Protein AF-A0A954WY97-F1 (afdb_monomer)

Radius of gyration: 17.27 Å; Cα contacts (8 Å, |Δi|>4): 81; chains: 1; bounding box: 42×34×56 Å

pLDDT: mean 83.97, std 14.91, range [40.22, 96.56]

Nearest PDB structures (foldseek):
  6z1p-assembly1_BX  TM=4.583E-01  e=7.770E+00  Tetrahymena thermophila SB210
  5w5x-assembly1_A  TM=3.687E-01  e=7.770E+00  Homo sapiens

Sequence (109 aa):
MKSTQKRDNISAIIAVTIAALNKSMFPEDKQSAIEKDLIGCFVPKDSSAVAVAVVAEIMDLVVERRKKLFPDLRKVIVDFETTVVSDGIKLNVTSAPIADHCDGGTARH

Mean predicted aligned error: 7.95 Å

Structure (mmCIF, N/CA/C/O backbone):
data_AF-A0A954WY97-F1
#
_entry.id   AF-A0A954WY97-F1
#
loop_
_atom_site.group_PDB
_atom_site.id
_atom_site.type_symbol
_atom_site.label_atom_id
_atom_site.label_alt_id
_atom_site.label_comp_id
_atom_site.label_asym_id
_atom_site.label_entity_id
_atom_site.label_seq_i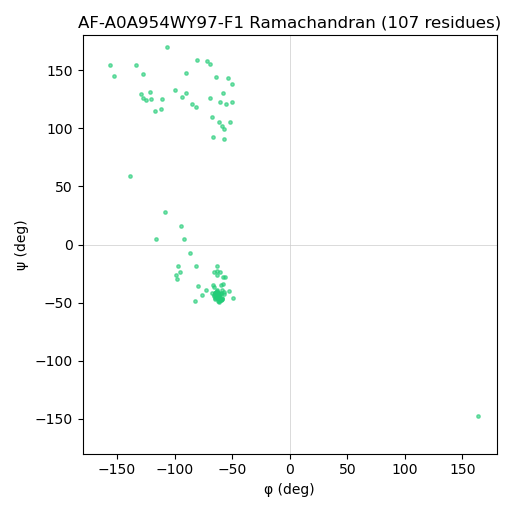d
_atom_site.pdbx_PDB_ins_code
_atom_site.Cartn_x
_atom_site.Cartn_y
_atom_site.Cartn_z
_atom_site.occupancy
_at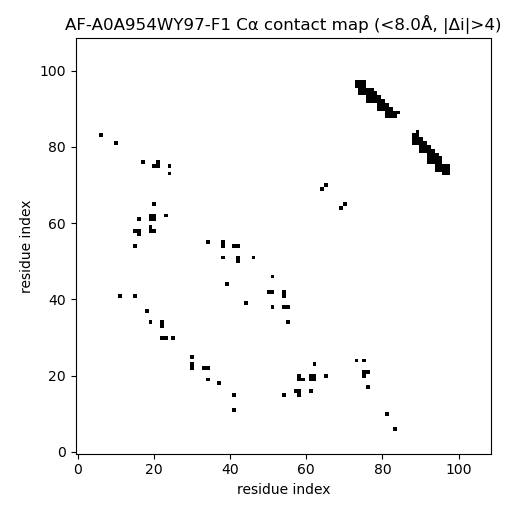om_site.B_iso_or_equiv
_atom_site.auth_seq_id
_atom_site.auth_comp_id
_atom_site.auth_asym_id
_atom_site.auth_atom_id
_atom_site.pdbx_PDB_model_num
ATOM 1 N N . MET A 1 1 ? -24.180 4.436 16.791 1.00 48.22 1 MET A N 1
ATOM 2 C CA . MET A 1 1 ? -23.181 5.221 16.022 1.00 48.22 1 MET A CA 1
ATOM 3 C C . MET A 1 1 ? -21.731 4.733 16.162 1.00 48.22 1 MET A C 1
ATOM 5 O O . MET A 1 1 ? -21.000 4.851 15.194 1.00 48.22 1 MET A O 1
ATOM 9 N N . LYS A 1 2 ? -21.290 4.126 17.281 1.00 55.00 2 LYS A N 1
ATOM 10 C CA . LYS A 1 2 ? -19.883 3.682 17.463 1.00 55.00 2 LYS A CA 1
ATOM 11 C C . LYS A 1 2 ? -19.403 2.546 16.528 1.00 55.00 2 LYS A C 1
ATOM 13 O O . LYS A 1 2 ? -18.206 2.415 16.302 1.00 55.00 2 LYS A O 1
ATOM 18 N N . SER A 1 3 ? -20.306 1.722 15.986 1.00 58.56 3 SER A N 1
ATOM 19 C CA . SER A 1 3 ? -19.961 0.550 15.157 1.00 58.56 3 SER A CA 1
ATOM 20 C C . SER A 1 3 ? -19.641 0.867 13.690 1.00 58.56 3 SER A C 1
ATOM 22 O O . SER A 1 3 ? -19.026 0.042 13.018 1.00 58.56 3 SER A O 1
ATOM 24 N N . THR A 1 4 ? -20.050 2.031 13.180 1.00 60.09 4 THR A N 1
ATOM 25 C CA . THR A 1 4 ? -19.740 2.470 11.806 1.00 60.09 4 THR A CA 1
ATOM 26 C C . THR A 1 4 ? -18.340 3.082 11.756 1.00 60.09 4 THR A C 1
ATOM 28 O O . THR A 1 4 ? -17.493 2.560 11.047 1.00 60.09 4 THR A O 1
ATOM 31 N N . GLN A 1 5 ? -18.020 4.001 12.679 1.00 60.97 5 GLN A N 1
ATOM 32 C CA . GLN A 1 5 ? -16.684 4.608 12.806 1.00 60.97 5 GLN A CA 1
ATOM 33 C C . GLN A 1 5 ? -15.544 3.579 12.910 1.00 60.97 5 GLN A C 1
ATOM 35 O O . GLN A 1 5 ? -14.478 3.753 12.329 1.00 60.97 5 GLN A O 1
ATOM 40 N N . LYS A 1 6 ? -15.751 2.479 13.650 1.00 62.38 6 LYS A N 1
ATOM 41 C CA . LYS A 1 6 ? -14.737 1.422 13.789 1.00 62.38 6 LYS A CA 1
ATOM 42 C C . LYS A 1 6 ? -14.483 0.681 12.466 1.00 62.38 6 LYS A C 1
ATOM 44 O O . LYS A 1 6 ? -13.348 0.294 12.211 1.00 62.38 6 LYS A O 1
ATOM 49 N N . ARG A 1 7 ? -15.515 0.492 11.635 1.00 64.31 7 ARG A N 1
ATOM 50 C CA . ARG A 1 7 ? -15.394 -0.127 10.302 1.00 64.31 7 ARG A CA 1
ATOM 51 C C . ARG A 1 7 ? -14.712 0.811 9.310 1.00 64.31 7 ARG A C 1
ATOM 53 O O . ARG A 1 7 ? -13.851 0.364 8.554 1.00 64.31 7 ARG A O 1
ATOM 60 N N . ASP A 1 8 ? -15.033 2.097 9.389 1.00 73.50 8 ASP A N 1
ATOM 61 C CA . ASP A 1 8 ? -14.435 3.130 8.541 1.00 73.50 8 ASP A CA 1
ATOM 62 C C . ASP A 1 8 ? -12.932 3.265 8.836 1.00 73.50 8 ASP A C 1
ATOM 64 O O . ASP A 1 8 ? -12.113 3.270 7.919 1.00 73.50 8 ASP A O 1
ATOM 68 N N . ASN A 1 9 ? -12.545 3.224 10.117 1.00 80.00 9 ASN A N 1
ATOM 69 C CA . ASN A 1 9 ? -11.138 3.253 10.528 1.00 80.00 9 ASN A CA 1
ATOM 70 C C . ASN A 1 9 ? -10.349 2.022 10.042 1.00 80.00 9 ASN A C 1
ATOM 72 O O . ASN A 1 9 ? -9.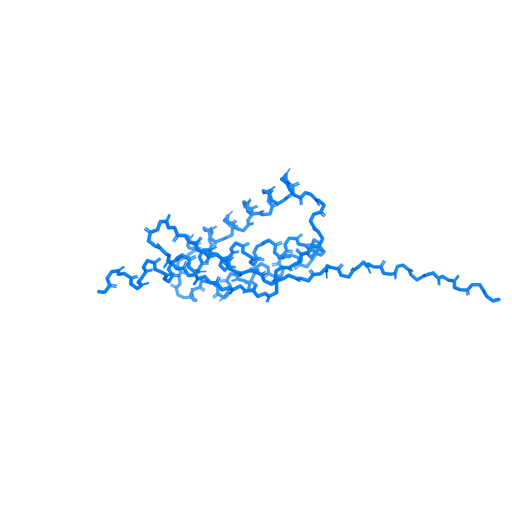215 2.160 9.592 1.00 80.00 9 ASN A O 1
ATOM 76 N N . ILE A 1 10 ? -10.932 0.817 10.119 1.00 82.94 10 ILE A N 1
ATOM 77 C CA . ILE A 1 10 ? -10.286 -0.414 9.625 1.00 82.94 10 ILE A CA 1
ATOM 78 C C . ILE A 1 10 ? -10.051 -0.322 8.115 1.00 82.94 10 ILE A C 1
ATOM 80 O O . ILE A 1 10 ? -8.955 -0.620 7.642 1.00 82.94 10 ILE A O 1
ATOM 84 N N . SER A 1 11 ? -11.063 0.124 7.372 1.00 84.31 11 SER A N 1
ATOM 85 C CA . SER A 1 11 ? -10.981 0.252 5.915 1.00 84.31 11 SER A CA 1
ATOM 86 C C . SER A 1 11 ? -9.919 1.276 5.509 1.00 84.31 11 SER A C 1
ATOM 88 O O . SER A 1 11 ? -9.133 1.010 4.603 1.00 84.31 11 SER A O 1
ATOM 90 N N . ALA A 1 12 ? -9.820 2.398 6.231 1.00 85.44 12 ALA A N 1
ATOM 91 C CA . ALA A 1 12 ? -8.782 3.404 6.011 1.00 85.44 12 ALA A CA 1
ATOM 92 C C . ALA A 1 12 ? -7.364 2.864 6.278 1.00 85.44 12 ALA A C 1
ATOM 94 O O . ALA A 1 12 ? -6.457 3.107 5.483 1.00 85.44 12 ALA A O 1
ATOM 95 N N . ILE A 1 13 ? -7.170 2.086 7.352 1.00 88.25 13 ILE A N 1
ATOM 96 C CA . ILE A 1 13 ? -5.870 1.466 7.668 1.00 88.25 13 ILE A CA 1
ATOM 97 C C . ILE A 1 13 ? -5.456 0.465 6.580 1.00 88.25 13 ILE A C 1
ATOM 99 O O . ILE A 1 13 ? -4.292 0.422 6.173 1.00 88.25 13 ILE A O 1
ATOM 103 N N . ILE A 1 14 ? -6.400 -0.337 6.088 1.00 90.88 14 ILE A N 1
ATOM 104 C CA . ILE A 1 14 ? -6.140 -1.283 4.998 1.00 90.88 14 ILE A CA 1
ATOM 105 C C . ILE A 1 14 ? -5.790 -0.518 3.719 1.00 90.88 14 ILE A C 1
ATOM 107 O O . ILE A 1 14 ? -4.783 -0.832 3.085 1.00 90.88 14 ILE A O 1
ATOM 111 N N . ALA A 1 15 ? -6.551 0.527 3.387 1.00 91.38 15 ALA A N 1
ATOM 112 C CA . ALA A 1 15 ? -6.315 1.347 2.205 1.00 91.38 15 ALA A CA 1
ATOM 113 C C . ALA A 1 15 ? -4.924 2.003 2.214 1.00 91.38 15 ALA A C 1
ATOM 115 O O . ALA A 1 15 ? -4.194 1.886 1.229 1.00 91.38 15 ALA A O 1
ATOM 116 N N . VAL A 1 16 ? -4.515 2.631 3.326 1.00 92.56 16 VAL A N 1
ATOM 117 C CA . VAL A 1 16 ? -3.185 3.262 3.424 1.00 92.56 16 VAL A CA 1
ATOM 118 C C . VAL A 1 16 ? -2.064 2.223 3.362 1.00 92.56 16 VAL A C 1
ATOM 120 O O . VAL A 1 16 ? -1.044 2.452 2.714 1.00 92.56 16 VAL A O 1
ATOM 123 N N . THR A 1 17 ? -2.273 1.045 3.958 1.00 93.06 17 THR A N 1
ATOM 124 C CA . THR A 1 17 ? -1.301 -0.056 3.920 1.00 93.06 17 THR A CA 1
ATOM 125 C C . THR A 1 17 ? -1.113 -0.575 2.497 1.00 93.06 17 THR A C 1
ATOM 127 O O . THR A 1 17 ? 0.018 -0.737 2.041 1.00 93.06 17 THR A O 1
ATOM 130 N N . ILE A 1 18 ? -2.209 -0.805 1.770 1.00 93.75 18 ILE A N 1
ATOM 131 C CA . ILE A 1 18 ? -2.172 -1.248 0.371 1.00 93.75 18 ILE A CA 1
ATOM 132 C C . ILE A 1 18 ? -1.505 -0.188 -0.509 1.00 93.75 18 ILE A C 1
ATOM 134 O O . ILE A 1 18 ? -0.646 -0.520 -1.326 1.00 93.75 18 ILE A O 1
ATOM 138 N N . ALA A 1 19 ? -1.847 1.086 -0.314 1.00 93.44 19 ALA A N 1
ATOM 139 C CA . ALA A 1 19 ? -1.256 2.185 -1.065 1.00 93.44 19 ALA A CA 1
ATOM 140 C C . ALA A 1 19 ? 0.261 2.288 -0.838 1.00 93.44 19 ALA A C 1
ATOM 142 O O . ALA A 1 19 ? 1.019 2.395 -1.802 1.00 93.44 19 ALA A O 1
ATOM 143 N N . ALA A 1 20 ? 0.717 2.174 0.412 1.00 94.00 20 ALA A N 1
ATOM 144 C CA . ALA A 1 20 ? 2.138 2.154 0.751 1.00 94.00 20 ALA A CA 1
ATOM 145 C C . ALA A 1 20 ? 2.869 0.952 0.135 1.00 94.00 20 ALA A C 1
ATOM 147 O O . ALA A 1 20 ? 3.962 1.095 -0.422 1.00 94.00 20 ALA A O 1
ATOM 148 N N . LEU A 1 21 ? 2.249 -0.231 0.191 1.00 94.31 21 LEU A N 1
ATOM 149 C CA . LEU A 1 21 ? 2.798 -1.452 -0.391 1.00 94.31 21 LEU A CA 1
ATOM 150 C C . LEU A 1 21 ? 2.959 -1.313 -1.910 1.00 94.31 21 LEU A C 1
ATOM 152 O O . LEU A 1 21 ? 4.055 -1.553 -2.422 1.00 94.31 21 LEU A O 1
ATOM 156 N N . ASN A 1 22 ? 1.919 -0.845 -2.605 1.00 93.19 22 ASN A N 1
ATOM 157 C CA . ASN A 1 22 ? 1.950 -0.599 -4.045 1.00 93.19 22 ASN A CA 1
ATOM 158 C C . ASN A 1 22 ? 2.965 0.490 -4.419 1.00 93.19 22 ASN A C 1
ATOM 160 O O . ASN A 1 22 ? 3.769 0.263 -5.319 1.00 93.19 22 ASN A O 1
ATOM 164 N N . LYS A 1 23 ? 2.994 1.632 -3.707 1.00 92.75 23 LYS A N 1
ATOM 165 C CA . LYS A 1 23 ? 3.990 2.710 -3.896 1.00 92.75 23 LYS A CA 1
ATOM 166 C C . LYS A 1 23 ? 5.403 2.143 -3.920 1.00 92.75 23 LYS A C 1
ATOM 168 O O . LYS A 1 23 ? 6.197 2.471 -4.793 1.00 92.75 23 LYS A O 1
ATOM 173 N N . SER A 1 24 ? 5.701 1.259 -2.974 1.00 91.31 24 SER A N 1
ATOM 174 C CA . SER A 1 24 ? 7.040 0.706 -2.808 1.00 91.31 24 SER A CA 1
ATOM 175 C C . SER A 1 24 ? 7.521 -0.121 -4.017 1.00 91.31 24 SER A C 1
ATOM 177 O O . SER A 1 24 ? 8.720 -0.353 -4.167 1.00 91.31 24 SER A O 1
ATOM 179 N N . MET A 1 25 ? 6.607 -0.568 -4.880 1.00 89.19 25 MET A N 1
ATOM 180 C CA . MET A 1 25 ? 6.911 -1.333 -6.093 1.00 89.19 25 MET A CA 1
ATOM 181 C C . MET A 1 25 ? 7.220 -0.450 -7.312 1.00 89.19 25 MET A C 1
ATOM 183 O O . MET A 1 25 ? 7.629 -0.972 -8.347 1.00 89.19 25 MET A O 1
ATOM 187 N N . PHE A 1 26 ? 7.046 0.871 -7.209 1.00 87.81 26 PHE A N 1
ATOM 188 C CA . PHE A 1 26 ? 7.452 1.817 -8.248 1.00 87.81 26 PHE A CA 1
ATOM 189 C C . PHE A 1 26 ? 8.959 2.122 -8.177 1.00 87.81 26 PHE A C 1
ATOM 191 O O . PHE A 1 26 ? 9.564 1.972 -7.111 1.00 87.81 26 PHE A O 1
ATOM 198 N N . PRO A 1 27 ? 9.569 2.601 -9.278 1.00 88.38 27 PRO A N 1
ATOM 199 C CA . PRO A 1 27 ? 10.928 3.146 -9.270 1.00 88.38 27 PRO A CA 1
ATOM 200 C C . PRO A 1 27 ? 11.132 4.191 -8.161 1.00 88.38 27 PRO A C 1
ATOM 202 O O . PRO A 1 27 ? 10.241 5.010 -7.924 1.00 88.38 27 PRO A O 1
ATOM 205 N N . GLU A 1 28 ? 12.276 4.153 -7.467 1.00 88.00 28 GLU A N 1
ATOM 206 C CA . GLU A 1 28 ? 12.537 4.983 -6.274 1.00 88.00 28 GLU A CA 1
ATOM 207 C C . GLU A 1 28 ? 12.409 6.491 -6.552 1.00 88.00 28 GLU A C 1
ATOM 209 O O . GLU A 1 28 ? 11.879 7.225 -5.718 1.00 88.00 28 GLU A O 1
ATOM 214 N N . ASP A 1 29 ? 12.774 6.939 -7.756 1.00 89.44 29 ASP A N 1
ATOM 215 C CA . ASP A 1 29 ? 12.633 8.324 -8.227 1.00 89.44 29 ASP A CA 1
ATOM 216 C C . ASP A 1 29 ? 11.171 8.797 -8.309 1.00 89.44 29 ASP A C 1
ATOM 218 O O . ASP A 1 29 ? 10.897 9.995 -8.232 1.00 89.44 29 ASP A O 1
ATOM 222 N N . LYS A 1 30 ? 10.213 7.866 -8.411 1.00 89.69 30 LYS A N 1
ATOM 223 C CA . LYS A 1 30 ? 8.772 8.160 -8.470 1.00 89.69 30 LYS A CA 1
ATOM 224 C C . LYS A 1 30 ? 8.076 8.037 -7.120 1.00 89.69 30 LYS A C 1
ATOM 226 O O . LYS A 1 30 ? 6.984 8.582 -6.952 1.00 89.69 30 LYS A O 1
ATOM 231 N N . GLN A 1 31 ? 8.677 7.345 -6.152 1.00 90.44 31 GLN A N 1
ATOM 232 C CA . GLN A 1 31 ? 8.009 7.034 -4.885 1.00 90.44 31 GLN A CA 1
ATOM 233 C C . GLN A 1 31 ? 7.667 8.291 -4.079 1.00 90.44 31 GLN A C 1
ATOM 235 O O . GLN A 1 31 ? 6.573 8.360 -3.529 1.00 90.44 31 GLN A O 1
ATOM 240 N N . SER A 1 32 ? 8.540 9.304 -4.060 1.00 90.38 32 SER A N 1
ATOM 241 C CA . SER A 1 32 ? 8.292 10.541 -3.301 1.00 90.38 32 SER A CA 1
ATOM 242 C C . SER A 1 32 ? 7.089 11.333 -3.831 1.00 90.38 32 SER A C 1
ATOM 244 O O . SER A 1 32 ? 6.266 11.813 -3.052 1.00 90.38 32 SER A O 1
ATOM 246 N N . ALA A 1 33 ? 6.942 11.428 -5.157 1.00 91.38 33 ALA A N 1
ATOM 247 C CA . ALA A 1 33 ? 5.789 12.087 -5.768 1.00 91.38 33 ALA A CA 1
ATOM 248 C C . ALA A 1 33 ? 4.487 11.335 -5.449 1.00 91.38 33 ALA A C 1
ATOM 250 O O . ALA A 1 33 ? 3.515 11.947 -5.011 1.00 91.38 33 ALA A O 1
ATOM 251 N N . ILE A 1 34 ? 4.505 10.003 -5.575 1.00 91.38 34 ILE A N 1
ATOM 252 C CA . ILE A 1 34 ? 3.353 9.150 -5.253 1.00 91.38 34 ILE A CA 1
ATOM 253 C C . ILE A 1 34 ? 2.981 9.273 -3.771 1.00 91.38 34 ILE A C 1
ATOM 255 O O . ILE A 1 34 ? 1.806 9.361 -3.438 1.00 91.38 34 ILE A O 1
ATOM 259 N N . GLU A 1 35 ? 3.959 9.305 -2.867 1.00 92.44 35 GLU A N 1
ATOM 260 C CA . GLU A 1 35 ? 3.705 9.468 -1.434 1.00 92.44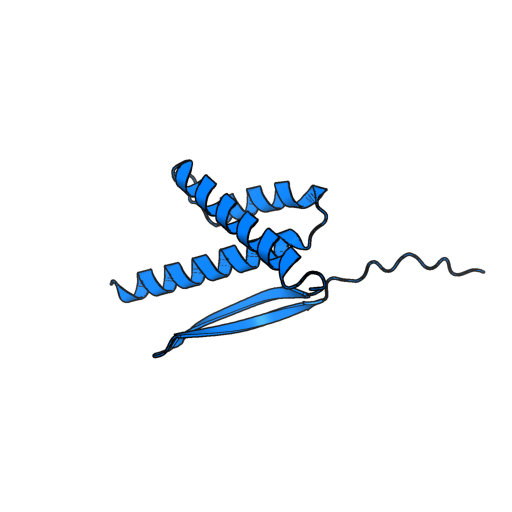 35 GLU A CA 1
ATOM 261 C C . GLU A 1 35 ? 2.964 10.761 -1.118 1.00 92.44 35 GLU A C 1
ATOM 263 O O . GLU A 1 35 ? 1.979 10.746 -0.380 1.00 92.44 35 GLU A O 1
ATOM 268 N N . LYS A 1 36 ? 3.405 11.871 -1.712 1.00 90.81 36 LYS A N 1
ATOM 269 C CA . LYS A 1 36 ? 2.763 13.170 -1.528 1.00 90.81 36 LYS A CA 1
ATOM 270 C C . LYS A 1 36 ? 1.303 13.145 -1.986 1.00 90.81 36 LYS A C 1
ATOM 272 O O . LYS A 1 36 ? 0.439 13.672 -1.281 1.00 90.81 36 LYS A O 1
ATOM 277 N N . ASP A 1 37 ? 1.030 12.510 -3.123 1.00 90.81 37 ASP A N 1
ATOM 278 C CA . ASP A 1 37 ? -0.329 12.360 -3.645 1.00 90.81 37 ASP A CA 1
ATOM 279 C C . ASP A 1 37 ? -1.187 11.483 -2.722 1.00 90.81 37 ASP A C 1
ATOM 281 O O . ASP A 1 37 ? -2.308 11.857 -2.375 1.00 90.81 37 ASP A O 1
ATOM 285 N N . LEU A 1 38 ? -0.640 10.362 -2.239 1.00 90.94 38 LEU A N 1
ATOM 286 C CA . LEU A 1 38 ? -1.330 9.465 -1.311 1.00 90.94 38 LEU A CA 1
ATOM 287 C C . LEU A 1 38 ? -1.648 10.144 0.026 1.00 90.94 38 LEU A C 1
ATOM 289 O O . LEU A 1 38 ? -2.765 10.008 0.525 1.00 90.94 38 LEU A O 1
ATOM 293 N N . ILE A 1 39 ? -0.713 10.907 0.597 1.00 90.56 39 ILE A N 1
ATOM 294 C CA . ILE A 1 39 ? -0.966 11.700 1.808 1.00 90.56 39 ILE A CA 1
ATOM 295 C C . ILE A 1 39 ? -2.140 12.657 1.569 1.00 90.56 39 ILE A C 1
ATOM 297 O O . ILE A 1 39 ? -3.027 12.745 2.414 1.00 90.56 39 ILE A O 1
ATOM 301 N N . GLY A 1 40 ? -2.201 13.308 0.403 1.00 87.94 40 GLY A N 1
ATOM 302 C CA . GLY A 1 40 ? -3.325 14.169 0.026 1.00 87.94 40 GLY A CA 1
ATOM 303 C C . GLY A 1 40 ? -4.671 13.442 -0.098 1.00 87.94 40 GLY A C 1
ATOM 304 O O . GLY A 1 40 ? -5.714 14.069 0.089 1.00 87.94 40 GLY A O 1
ATOM 305 N N . CYS A 1 41 ? -4.670 12.136 -0.384 1.00 87.25 41 CYS A N 1
ATOM 306 C CA . CYS A 1 41 ? -5.879 11.309 -0.413 1.00 87.25 41 CYS A CA 1
ATOM 307 C C . CYS A 1 41 ? -6.343 10.867 0.983 1.00 87.25 41 CYS A C 1
ATOM 309 O O . CYS A 1 41 ? -7.547 10.752 1.210 1.00 87.25 41 CYS A O 1
ATOM 311 N N . PHE A 1 42 ? -5.413 10.591 1.903 1.00 86.38 42 PHE A N 1
ATOM 312 C CA . PHE A 1 42 ? -5.734 10.036 3.226 1.00 86.38 42 PHE A CA 1
ATOM 313 C C . PHE A 1 42 ? -5.859 11.086 4.331 1.00 86.38 42 PHE A C 1
ATOM 315 O O . PHE A 1 42 ? -6.526 10.834 5.335 1.00 86.38 42 PHE A O 1
ATOM 322 N N . VAL A 1 43 ? -5.227 12.249 4.170 1.00 86.94 43 VAL A N 1
ATOM 323 C CA . VAL A 1 43 ? -5.180 13.299 5.188 1.00 86.94 43 VAL A CA 1
ATOM 324 C C . VAL A 1 43 ? -5.987 14.513 4.713 1.00 86.94 43 VAL A C 1
ATOM 326 O O . VAL A 1 43 ? -5.615 15.142 3.721 1.00 86.94 43 VAL A O 1
ATOM 329 N N . PRO A 1 44 ? -7.081 14.882 5.408 1.00 86.31 44 PRO A N 1
ATOM 330 C CA . PRO A 1 44 ? -7.822 16.109 5.122 1.00 86.31 44 PRO A CA 1
ATOM 331 C C . PRO A 1 44 ? -6.913 17.344 5.134 1.00 86.31 44 PRO A C 1
ATOM 333 O O . PRO A 1 44 ? -6.005 17.439 5.961 1.00 86.31 44 PRO A O 1
ATOM 336 N N . LYS A 1 45 ? -7.167 18.311 4.245 1.00 83.06 45 LYS A N 1
ATOM 337 C CA . LYS A 1 45 ? -6.303 19.495 4.045 1.00 83.06 45 LYS A CA 1
ATOM 338 C C . LYS A 1 45 ? -6.152 20.385 5.284 1.00 83.06 45 LYS A C 1
ATOM 340 O O . LYS A 1 45 ? -5.182 21.127 5.381 1.00 83.06 45 LYS A O 1
ATOM 345 N N . ASP A 1 46 ? -7.114 20.329 6.192 1.00 87.44 46 ASP A N 1
ATOM 346 C CA . ASP A 1 46 ? -7.181 21.050 7.464 1.00 87.44 46 ASP A CA 1
ATOM 347 C C . ASP A 1 46 ? -6.587 20.257 8.645 1.00 87.44 46 ASP A C 1
ATOM 349 O O . ASP A 1 46 ? -6.636 20.707 9.790 1.00 87.44 46 ASP A O 1
ATOM 353 N N . SER A 1 47 ? -6.002 19.084 8.382 1.00 86.81 47 SER A N 1
ATOM 354 C CA . SER A 1 47 ? -5.369 18.257 9.410 1.00 86.81 47 SER A CA 1
ATOM 355 C C . SER A 1 47 ? -4.052 18.847 9.910 1.00 86.81 47 SER A C 1
ATOM 357 O O . SER A 1 47 ? -3.365 19.607 9.229 1.00 86.81 47 SER A O 1
ATOM 359 N N . SER A 1 48 ? -3.655 18.442 11.116 1.00 90.94 48 SER A N 1
ATOM 360 C CA . SER A 1 48 ? -2.387 18.864 11.705 1.00 90.94 48 SER A CA 1
ATOM 361 C C . SER A 1 48 ? -1.178 18.251 10.987 1.00 90.94 48 SER A C 1
ATOM 363 O O . SER A 1 48 ? -1.242 17.151 10.436 1.00 90.94 48 SER A O 1
ATOM 365 N N . ALA A 1 49 ? -0.025 18.919 11.088 1.00 89.31 49 ALA A N 1
ATOM 366 C CA . ALA A 1 49 ? 1.255 18.375 10.623 1.00 89.31 49 ALA A CA 1
ATOM 367 C C . ALA A 1 49 ? 1.598 17.019 11.275 1.00 89.31 49 ALA A C 1
ATOM 369 O O . ALA A 1 49 ? 2.248 16.181 10.660 1.00 89.31 49 ALA A O 1
ATOM 370 N N . VAL A 1 50 ? 1.110 16.777 12.497 1.00 90.94 50 VAL A N 1
ATOM 371 C CA . VAL A 1 50 ? 1.264 15.492 13.194 1.00 90.94 50 VAL A CA 1
ATOM 372 C C . VAL A 1 50 ? 0.519 14.377 12.459 1.00 90.94 50 VAL A C 1
ATOM 374 O O . VAL A 1 50 ? 1.063 13.291 12.304 1.00 90.94 50 VAL A O 1
ATOM 377 N N . ALA A 1 51 ? -0.695 14.632 11.960 1.00 87.31 51 ALA A N 1
ATOM 378 C CA . ALA A 1 51 ? -1.453 13.632 11.206 1.00 87.31 51 ALA A CA 1
ATOM 379 C C . ALA A 1 51 ? -0.745 13.247 9.898 1.00 87.31 51 ALA A C 1
ATOM 381 O O . ALA A 1 51 ? -0.670 12.067 9.560 1.00 87.31 51 ALA A O 1
ATOM 382 N N . VAL A 1 52 ? -0.169 14.234 9.203 1.00 89.31 52 VAL A N 1
ATOM 383 C CA . VAL A 1 52 ? 0.665 14.002 8.014 1.00 89.31 52 VAL A CA 1
ATOM 384 C C . VAL A 1 52 ? 1.877 13.134 8.357 1.00 89.31 52 VAL A C 1
ATOM 386 O O . VAL A 1 52 ? 2.129 12.147 7.669 1.00 89.31 52 VAL A O 1
ATOM 389 N N . ALA A 1 53 ? 2.587 13.460 9.442 1.00 90.62 53 ALA A N 1
ATOM 390 C CA . ALA A 1 53 ? 3.767 12.715 9.875 1.00 90.62 53 ALA A CA 1
ATOM 391 C C . ALA A 1 53 ? 3.442 11.254 10.226 1.00 90.62 53 ALA A C 1
ATOM 393 O O . ALA A 1 53 ? 4.165 10.355 9.812 1.00 90.62 53 ALA A O 1
ATOM 394 N N . VAL A 1 54 ? 2.324 11.006 10.917 1.00 90.31 54 VAL A N 1
ATOM 395 C CA . VAL A 1 54 ? 1.879 9.644 11.264 1.00 90.31 54 VAL A CA 1
ATOM 396 C C . VAL A 1 54 ? 1.584 8.817 10.013 1.00 90.31 54 VAL A C 1
ATOM 398 O O . VAL A 1 54 ? 1.953 7.647 9.948 1.00 90.31 54 VAL A O 1
ATOM 401 N N . VAL A 1 55 ? 0.924 9.397 9.006 1.00 90.44 55 VAL A N 1
ATOM 402 C CA . VAL A 1 55 ? 0.649 8.676 7.755 1.00 90.44 55 VAL A CA 1
ATOM 403 C C . VAL A 1 55 ? 1.945 8.352 7.014 1.00 90.44 55 VAL A C 1
ATOM 405 O O . VAL A 1 55 ? 2.097 7.215 6.571 1.00 90.44 55 VAL A O 1
ATOM 408 N N . ALA A 1 56 ? 2.885 9.297 6.931 1.00 91.44 56 ALA A N 1
ATOM 409 C CA . ALA A 1 56 ? 4.200 9.054 6.334 1.00 91.44 56 ALA A CA 1
ATOM 410 C C . ALA A 1 56 ? 4.952 7.919 7.059 1.00 91.44 56 ALA A C 1
ATOM 412 O O . ALA A 1 56 ? 5.382 6.960 6.421 1.00 91.44 56 ALA A O 1
ATOM 413 N N . GLU A 1 57 ? 4.985 7.946 8.395 1.00 92.50 57 GLU A N 1
ATOM 414 C CA . GLU A 1 57 ? 5.623 6.907 9.216 1.00 92.50 57 GLU A CA 1
ATOM 415 C C . GLU A 1 57 ? 5.003 5.517 8.985 1.00 92.50 57 GLU A C 1
ATOM 417 O O . GLU A 1 57 ? 5.713 4.517 8.853 1.00 92.50 57 GLU A O 1
ATOM 422 N N . ILE A 1 58 ? 3.672 5.437 8.873 1.00 91.00 58 ILE A N 1
ATOM 423 C CA . ILE A 1 58 ? 2.985 4.183 8.535 1.00 91.00 58 ILE A CA 1
ATOM 424 C C . ILE A 1 58 ? 3.417 3.686 7.152 1.00 91.00 58 ILE A C 1
ATOM 426 O O . ILE A 1 58 ? 3.649 2.485 6.981 1.00 91.00 58 ILE A O 1
ATOM 430 N N . MET A 1 59 ? 3.521 4.574 6.159 1.00 93.25 59 MET A N 1
ATOM 431 C CA . MET A 1 59 ? 3.933 4.179 4.812 1.00 93.25 59 MET A CA 1
ATOM 432 C C . MET A 1 59 ? 5.366 3.642 4.794 1.00 93.25 59 MET A C 1
ATOM 434 O O . MET A 1 59 ? 5.605 2.598 4.179 1.00 93.25 59 MET A O 1
ATOM 438 N N . ASP A 1 60 ? 6.288 4.301 5.494 1.00 93.19 60 ASP A N 1
ATOM 439 C CA . ASP A 1 60 ? 7.682 3.864 5.611 1.00 93.19 60 ASP A CA 1
ATOM 440 C C . ASP A 1 60 ? 7.782 2.496 6.287 1.00 93.19 60 ASP A C 1
ATOM 442 O O . ASP A 1 60 ? 8.410 1.579 5.748 1.00 93.19 60 ASP A O 1
ATOM 446 N N . LEU A 1 61 ? 7.051 2.294 7.387 1.00 94.88 61 LEU A N 1
ATOM 447 C CA . LEU A 1 61 ? 6.986 1.004 8.076 1.00 94.88 61 LEU A CA 1
ATOM 448 C C . LEU A 1 61 ? 6.513 -0.125 7.147 1.00 94.88 61 LEU A C 1
ATOM 450 O O . LEU A 1 61 ? 7.024 -1.249 7.202 1.00 94.88 61 LEU A O 1
ATOM 454 N N . VAL A 1 62 ? 5.519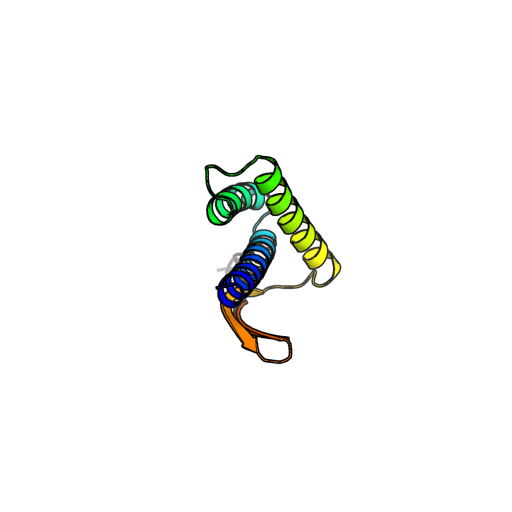 0.142 6.296 1.00 94.31 62 VAL A N 1
ATOM 455 C CA . VAL A 1 62 ? 5.018 -0.846 5.330 1.00 94.31 62 VAL A CA 1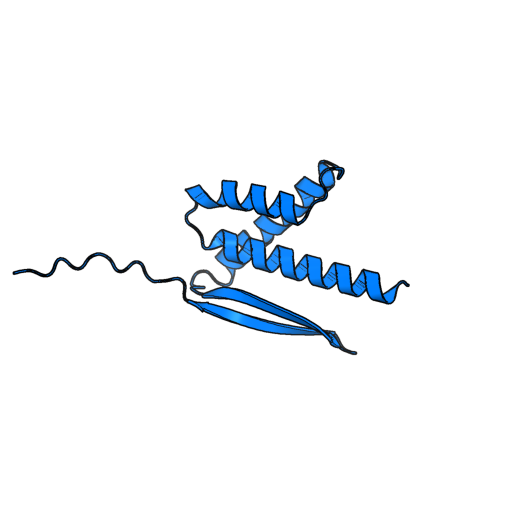
ATOM 456 C C . VAL A 1 62 ? 6.070 -1.152 4.265 1.00 94.31 62 VAL A C 1
ATOM 458 O O . VAL A 1 62 ? 6.271 -2.326 3.938 1.00 94.31 62 VAL A O 1
ATOM 461 N N . VAL A 1 63 ? 6.773 -0.137 3.754 1.00 91.69 63 VAL A N 1
ATOM 462 C CA . VAL A 1 63 ? 7.858 -0.318 2.777 1.00 91.69 63 VAL A CA 1
ATOM 463 C C . VAL A 1 63 ? 8.985 -1.163 3.368 1.00 91.69 63 VAL A C 1
ATOM 465 O O . VAL A 1 63 ? 9.407 -2.141 2.742 1.00 91.69 63 VAL A O 1
ATOM 468 N N . GLU A 1 64 ? 9.438 -0.841 4.580 1.00 93.88 64 GLU A N 1
ATOM 469 C CA . GLU A 1 64 ? 10.475 -1.598 5.286 1.00 93.88 64 GLU A CA 1
ATOM 470 C C . GLU A 1 64 ? 10.064 -3.057 5.501 1.00 93.88 64 GLU A C 1
ATOM 472 O O . GLU A 1 64 ? 10.821 -3.983 5.189 1.00 93.88 64 GLU A O 1
ATOM 477 N N . ARG A 1 65 ? 8.834 -3.288 5.979 1.00 94.44 65 ARG A N 1
ATOM 478 C CA . ARG A 1 65 ? 8.305 -4.643 6.188 1.00 94.44 65 ARG A CA 1
ATOM 479 C C . ARG A 1 65 ? 8.196 -5.423 4.889 1.00 94.44 65 ARG A C 1
ATOM 481 O O . ARG A 1 65 ? 8.550 -6.601 4.881 1.00 94.44 65 ARG A O 1
ATOM 488 N N . ARG A 1 66 ? 7.748 -4.794 3.799 1.00 93.12 66 ARG A N 1
ATOM 489 C CA . ARG A 1 66 ? 7.688 -5.442 2.483 1.00 93.12 66 ARG A CA 1
ATOM 490 C C . ARG A 1 66 ? 9.083 -5.851 2.031 1.00 93.12 66 ARG A C 1
ATOM 492 O O . ARG A 1 66 ? 9.265 -7.014 1.690 1.00 93.12 66 ARG A O 1
ATOM 499 N N . LYS A 1 67 ? 10.067 -4.946 2.091 1.00 91.69 67 LYS A N 1
ATOM 500 C CA . LYS A 1 67 ? 11.465 -5.245 1.726 1.00 91.69 67 LYS A CA 1
ATOM 501 C C . LYS A 1 67 ? 12.047 -6.386 2.574 1.00 91.69 67 LYS A C 1
ATOM 503 O O . LYS A 1 67 ? 12.752 -7.235 2.041 1.00 91.69 67 LYS A O 1
ATOM 508 N N . LYS A 1 68 ? 11.726 -6.435 3.873 1.00 94.75 68 LYS A N 1
ATOM 509 C CA . LYS A 1 68 ? 12.239 -7.451 4.807 1.00 94.75 68 LYS A CA 1
ATOM 510 C C . LYS A 1 68 ? 11.575 -8.824 4.668 1.00 94.75 68 LYS A C 1
ATOM 512 O O . LYS A 1 68 ? 12.260 -9.835 4.767 1.00 94.75 68 LYS A O 1
ATOM 517 N N . LEU A 1 69 ? 10.250 -8.868 4.532 1.00 95.19 69 LEU A N 1
ATOM 518 C CA . LEU A 1 69 ? 9.471 -10.113 4.599 1.00 95.19 69 LEU A CA 1
ATOM 519 C C . LEU A 1 69 ? 9.133 -10.681 3.220 1.00 95.19 69 LEU A C 1
ATOM 521 O O . LEU A 1 69 ? 8.986 -11.891 3.079 1.00 95.19 69 LEU A O 1
ATOM 525 N N . PHE A 1 70 ? 8.997 -9.815 2.216 1.00 92.56 70 PHE A N 1
ATOM 526 C CA . PHE A 1 70 ? 8.542 -10.171 0.874 1.00 92.56 70 PHE A CA 1
ATOM 527 C C . PHE A 1 70 ? 9.370 -9.441 -0.202 1.00 92.56 70 PHE A C 1
ATOM 529 O O . PHE A 1 70 ? 8.808 -8.678 -0.997 1.00 92.56 70 PHE A O 1
ATOM 536 N N . PRO A 1 71 ? 10.705 -9.635 -0.233 1.00 90.25 71 PRO A N 1
ATOM 537 C CA . PRO A 1 71 ? 11.589 -8.920 -1.156 1.00 90.25 71 PRO A CA 1
ATOM 538 C C . PRO A 1 71 ? 11.234 -9.170 -2.629 1.00 90.25 71 PRO A C 1
ATOM 540 O O . PRO A 1 71 ? 11.289 -8.243 -3.434 1.00 90.25 71 PRO A O 1
ATOM 543 N N . ASP A 1 72 ? 10.780 -10.381 -2.956 1.00 90.75 72 ASP A N 1
ATOM 544 C CA . ASP A 1 72 ? 10.479 -10.823 -4.324 1.00 90.75 72 ASP A CA 1
ATOM 545 C C . ASP A 1 72 ? 9.004 -10.648 -4.723 1.00 90.75 72 ASP A C 1
ATOM 547 O O . ASP A 1 72 ? 8.529 -11.259 -5.683 1.00 90.75 72 ASP A O 1
ATOM 551 N N . LEU A 1 73 ? 8.231 -9.847 -3.980 1.00 90.31 73 LEU A N 1
ATOM 552 C CA . LEU A 1 73 ? 6.823 -9.619 -4.298 1.00 90.31 73 LEU A CA 1
ATOM 553 C C . LEU A 1 73 ? 6.680 -8.842 -5.617 1.00 90.31 73 LEU A C 1
ATOM 555 O O . LEU A 1 73 ? 6.955 -7.647 -5.677 1.00 90.31 73 LEU A O 1
ATOM 559 N N . ARG A 1 74 ? 6.187 -9.523 -6.660 1.00 89.50 74 ARG A N 1
ATOM 560 C CA . ARG A 1 74 ? 5.969 -8.968 -8.013 1.00 89.50 74 ARG A CA 1
ATOM 561 C C . ARG A 1 74 ? 4.499 -8.756 -8.373 1.00 89.50 74 ARG A C 1
ATOM 563 O O . ARG A 1 74 ? 4.121 -8.853 -9.539 1.00 89.50 74 ARG A O 1
ATOM 570 N N . LYS A 1 75 ? 3.641 -8.529 -7.379 1.00 92.50 75 LYS A N 1
ATOM 571 C CA . LYS A 1 75 ? 2.209 -8.299 -7.595 1.00 92.50 75 LYS A CA 1
ATOM 572 C C . LYS A 1 75 ? 1.751 -7.051 -6.869 1.00 92.50 75 LYS A C 1
ATOM 574 O O . LYS A 1 75 ? 1.971 -6.938 -5.667 1.00 92.50 75 LYS A O 1
ATOM 579 N N . VAL A 1 76 ? 1.064 -6.177 -7.593 1.00 92.56 76 VAL A N 1
ATOM 580 C CA . VAL A 1 76 ? 0.350 -5.035 -7.020 1.00 92.56 76 VAL A CA 1
ATOM 581 C C . VAL A 1 76 ? -1.078 -5.441 -6.689 1.00 92.56 76 VAL A C 1
ATOM 583 O O . VAL A 1 76 ? -1.678 -6.276 -7.374 1.00 92.56 76 VAL A O 1
ATOM 586 N N . ILE A 1 77 ? -1.633 -4.845 -5.642 1.00 94.44 77 ILE A N 1
ATOM 587 C CA . ILE A 1 77 ? -3.048 -4.996 -5.306 1.00 94.44 77 ILE A CA 1
ATOM 588 C C . ILE A 1 77 ? -3.831 -3.976 -6.130 1.00 94.44 77 ILE A C 1
ATOM 590 O O . ILE A 1 77 ? -3.565 -2.780 -6.028 1.00 94.44 77 ILE A O 1
ATOM 594 N N . VAL A 1 78 ? -4.766 -4.440 -6.956 1.00 93.94 78 VAL A N 1
ATOM 595 C CA . VAL A 1 78 ? -5.566 -3.574 -7.842 1.00 93.94 78 VAL A CA 1
ATOM 596 C C . VAL A 1 78 ? -6.938 -3.256 -7.263 1.00 93.94 78 VAL A C 1
ATOM 598 O O . VAL A 1 78 ? -7.500 -2.217 -7.584 1.00 93.94 78 VAL A O 1
ATOM 601 N N . ASP A 1 79 ? -7.459 -4.137 -6.410 1.00 94.19 79 ASP A N 1
ATOM 602 C CA . ASP A 1 79 ? -8.747 -3.956 -5.754 1.00 94.19 79 ASP A CA 1
ATOM 603 C C . ASP A 1 79 ? -8.804 -4.757 -4.450 1.00 94.19 79 ASP A C 1
ATOM 605 O O . ASP A 1 79 ? -8.090 -5.760 -4.290 1.00 94.19 79 ASP A O 1
ATOM 609 N N . PHE A 1 80 ? -9.642 -4.315 -3.516 1.00 92.06 80 PHE A N 1
ATOM 610 C CA . PHE A 1 80 ? -9.879 -5.022 -2.269 1.00 92.06 80 PHE A CA 1
ATOM 611 C C . PHE A 1 80 ? -11.271 -4.753 -1.695 1.00 92.06 80 PHE A C 1
ATOM 613 O O . PHE A 1 80 ? -11.774 -3.633 -1.701 1.00 92.06 80 PHE A O 1
ATOM 620 N N . GLU A 1 81 ? -11.848 -5.779 -1.075 1.00 92.00 81 GLU A N 1
ATOM 621 C CA . GLU A 1 81 ? -13.091 -5.666 -0.316 1.00 92.00 81 GLU A CA 1
ATOM 622 C C . GLU A 1 81 ? -12.857 -6.094 1.128 1.00 92.00 81 GLU A C 1
ATOM 624 O O . GLU A 1 81 ? -12.307 -7.166 1.397 1.00 92.00 81 GLU A O 1
ATOM 629 N N . THR A 1 82 ? -13.312 -5.273 2.072 1.00 88.12 82 THR A N 1
ATOM 630 C CA . THR A 1 82 ? -13.187 -5.554 3.505 1.00 88.12 82 THR A CA 1
ATOM 631 C C . THR A 1 82 ? -14.554 -5.839 4.108 1.00 88.12 82 THR A C 1
ATOM 633 O O . THR A 1 82 ? -15.460 -5.013 4.035 1.00 88.12 82 THR A O 1
ATOM 636 N N . THR A 1 83 ? -14.695 -6.987 4.770 1.00 88.44 83 THR A N 1
ATOM 637 C CA . THR A 1 83 ? -15.884 -7.327 5.561 1.00 88.44 83 THR A CA 1
ATOM 638 C C . THR A 1 83 ? -15.484 -7.583 7.008 1.00 88.44 83 THR A C 1
ATOM 640 O O . THR A 1 83 ? -14.637 -8.431 7.285 1.00 88.44 83 THR A O 1
ATOM 643 N N . VAL A 1 84 ? -16.107 -6.871 7.951 1.00 83.56 84 VAL A N 1
ATOM 644 C CA . VAL A 1 84 ? -15.958 -7.175 9.381 1.00 83.56 84 VAL A CA 1
ATOM 645 C C . VAL A 1 84 ? -16.889 -8.330 9.730 1.00 83.56 84 VAL A C 1
ATOM 647 O O . VAL A 1 84 ? -18.105 -8.211 9.582 1.00 83.56 84 VAL A O 1
ATOM 650 N N . VAL A 1 85 ? -16.303 -9.437 10.177 1.00 85.81 85 VAL A N 1
ATOM 651 C CA . VAL A 1 85 ? -16.999 -10.650 10.624 1.00 85.81 85 VAL A CA 1
ATOM 652 C C . VAL A 1 85 ? -16.917 -10.760 12.150 1.00 85.81 85 VAL A C 1
ATOM 654 O O . VAL A 1 85 ? -16.219 -9.985 12.802 1.00 85.81 85 VAL A O 1
ATOM 657 N N . SER A 1 86 ? -17.667 -11.685 12.747 1.00 80.00 86 SER A N 1
ATOM 658 C CA . SER A 1 86 ? -17.789 -11.825 14.207 1.00 80.00 86 SER A CA 1
ATOM 659 C C . SER A 1 86 ? -16.461 -12.058 14.941 1.00 80.00 86 SER A C 1
ATOM 661 O O . SER A 1 86 ? -16.335 -11.664 16.097 1.00 80.00 86 SER A O 1
ATOM 663 N N . ASP A 1 87 ? -15.478 -12.662 14.278 1.00 84.25 87 ASP A N 1
ATOM 664 C CA . ASP A 1 87 ? -14.181 -13.077 14.822 1.00 84.25 87 ASP A CA 1
ATOM 665 C C . ASP A 1 87 ? -12.981 -12.345 14.194 1.00 84.25 87 ASP A C 1
ATOM 667 O O . ASP A 1 87 ? -11.833 -12.634 14.532 1.00 84.25 87 ASP A O 1
ATOM 671 N N . GLY A 1 88 ? -13.210 -11.367 13.311 1.00 85.94 88 GLY A N 1
ATOM 672 C CA . GLY A 1 88 ? -12.108 -10.675 12.652 1.00 85.94 88 GLY A CA 1
ATOM 673 C C . GLY A 1 88 ? -12.491 -9.879 11.414 1.00 85.94 88 GLY A C 1
ATOM 674 O O . GLY A 1 88 ? -13.564 -9.280 11.312 1.00 85.94 88 GLY A O 1
ATOM 675 N N . ILE A 1 89 ? -11.553 -9.833 10.472 1.00 87.88 89 ILE A N 1
ATOM 676 C CA . ILE A 1 89 ? -11.671 -9.092 9.221 1.00 87.88 89 ILE A CA 1
ATOM 677 C C . ILE A 1 89 ? -11.419 -10.071 8.082 1.00 87.88 89 ILE A C 1
ATOM 679 O O . ILE A 1 89 ? -10.364 -10.703 8.025 1.00 87.88 89 ILE A O 1
ATOM 683 N N . LYS A 1 90 ? -12.375 -10.173 7.161 1.00 90.56 90 LYS A N 1
ATOM 684 C CA . LYS A 1 90 ? -12.180 -10.845 5.880 1.00 90.56 90 LYS A CA 1
ATOM 685 C C . LYS A 1 90 ? -11.766 -9.803 4.847 1.00 90.56 90 LYS A C 1
ATOM 687 O O . LYS A 1 90 ? -12.461 -8.802 4.677 1.00 90.56 90 LYS A O 1
ATOM 692 N N . LEU A 1 91 ? -10.654 -10.061 4.167 1.00 91.69 91 LEU A N 1
ATOM 693 C CA . LEU A 1 91 ? -10.136 -9.232 3.085 1.00 91.69 91 LEU A CA 1
ATOM 694 C C . LEU A 1 91 ? -10.129 -10.054 1.792 1.00 91.69 91 LEU A C 1
ATOM 696 O O . LEU A 1 91 ? -9.405 -11.045 1.700 1.00 91.69 91 LEU A O 1
ATOM 700 N N . ASN A 1 92 ? -10.935 -9.654 0.812 1.00 93.75 92 ASN A N 1
ATOM 701 C CA . ASN A 1 92 ? -10.825 -10.169 -0.552 1.00 93.75 92 ASN A CA 1
ATOM 702 C C . ASN A 1 92 ? -9.865 -9.251 -1.308 1.00 93.75 92 ASN A C 1
ATOM 704 O O . ASN A 1 92 ? -10.020 -8.035 -1.243 1.00 93.75 92 ASN A O 1
ATOM 708 N N . VAL A 1 93 ? -8.875 -9.816 -1.998 1.00 94.44 93 VAL A N 1
ATOM 709 C CA . VAL A 1 93 ? -7.834 -9.045 -2.689 1.00 94.44 93 VAL A CA 1
ATOM 710 C C . VAL A 1 93 ? -7.750 -9.491 -4.138 1.00 94.44 93 VAL A C 1
ATOM 712 O O . VAL A 1 93 ? -7.518 -10.670 -4.414 1.00 94.44 93 VAL A O 1
ATOM 715 N N . THR A 1 94 ? -7.853 -8.535 -5.053 1.00 96.56 94 THR A N 1
ATOM 716 C CA . THR A 1 94 ? -7.523 -8.729 -6.464 1.00 96.56 94 THR A CA 1
ATOM 717 C C . THR A 1 94 ? -6.129 -8.168 -6.707 1.00 96.56 94 THR A C 1
ATOM 719 O O . THR A 1 94 ? -5.804 -7.059 -6.281 1.00 96.56 94 THR A O 1
ATOM 722 N N . SER A 1 95 ? -5.277 -8.930 -7.392 1.00 95.00 95 SER A N 1
ATOM 723 C CA . SER A 1 95 ? -3.898 -8.522 -7.676 1.00 95.00 95 SER A CA 1
ATOM 724 C C . SER A 1 95 ? -3.526 -8.761 -9.131 1.00 95.00 95 SER A C 1
ATOM 726 O O . SER A 1 95 ? -4.079 -9.646 -9.785 1.00 95.00 95 SER A O 1
ATOM 728 N N . ALA A 1 96 ? -2.566 -7.979 -9.616 1.00 93.81 96 ALA A N 1
ATOM 729 C CA . ALA A 1 96 ? -2.008 -8.093 -10.955 1.00 93.81 96 ALA A CA 1
ATOM 730 C C . ALA A 1 96 ? -0.476 -8.189 -10.882 1.00 93.81 96 ALA A C 1
ATOM 732 O O . ALA A 1 96 ? 0.127 -7.604 -9.976 1.00 93.81 96 ALA A O 1
ATOM 733 N N . PRO A 1 97 ? 0.171 -8.928 -11.801 1.00 92.62 97 PRO A N 1
ATOM 734 C CA . PRO A 1 97 ? 1.623 -8.923 -11.895 1.00 92.62 97 PRO A CA 1
ATOM 735 C C . PRO A 1 97 ? 2.123 -7.527 -12.275 1.00 92.62 97 PRO A C 1
ATOM 737 O O . PRO A 1 97 ? 1.500 -6.826 -13.073 1.00 92.62 97 PRO A O 1
ATOM 740 N N . ILE A 1 98 ? 3.269 -7.140 -11.726 1.00 85.31 98 ILE A N 1
ATOM 741 C CA . ILE A 1 98 ? 4.045 -6.030 -12.276 1.00 85.31 98 ILE A CA 1
ATOM 742 C C . ILE A 1 98 ? 4.583 -6.529 -13.614 1.00 85.31 98 ILE A C 1
ATOM 744 O O . ILE A 1 98 ? 5.168 -7.610 -13.660 1.00 85.31 98 ILE A O 1
ATOM 748 N N . ALA A 1 99 ? 4.339 -5.789 -14.698 1.00 74.88 99 ALA A N 1
ATOM 749 C CA . ALA A 1 99 ? 4.893 -6.148 -15.995 1.00 74.88 99 ALA A CA 1
ATOM 750 C C . ALA A 1 99 ? 6.414 -6.267 -15.853 1.00 74.88 99 ALA A C 1
ATOM 752 O O . ALA A 1 99 ? 7.070 -5.303 -15.453 1.00 74.88 99 ALA A O 1
ATOM 753 N N . ASP A 1 100 ? 6.963 -7.446 -16.154 1.00 60.56 100 ASP A N 1
ATOM 754 C CA . ASP A 1 100 ? 8.402 -7.561 -16.328 1.00 60.56 100 ASP A CA 1
ATOM 755 C C . ASP A 1 100 ? 8.771 -6.585 -17.446 1.00 60.56 100 ASP A C 1
ATOM 757 O O . ASP A 1 100 ? 8.124 -6.547 -18.499 1.00 60.56 100 ASP A O 1
ATOM 761 N N . HIS A 1 101 ? 9.784 -5.758 -17.194 1.00 49.28 101 HIS A N 1
ATOM 762 C CA . HIS A 1 101 ? 10.444 -5.024 -18.257 1.00 49.28 101 HIS A CA 1
ATOM 763 C C . HIS A 1 101 ? 10.822 -6.072 -19.311 1.00 49.28 101 HIS A C 1
ATOM 765 O O . HIS A 1 101 ? 11.718 -6.884 -19.095 1.00 49.28 101 HIS A O 1
ATOM 771 N N . CYS A 1 102 ? 10.097 -6.116 -20.430 1.00 40.22 102 CYS A N 1
ATOM 772 C CA . CYS A 1 102 ? 10.604 -6.777 -21.615 1.00 40.22 102 CYS A CA 1
ATOM 773 C C . CYS A 1 102 ? 11.789 -5.919 -22.042 1.00 40.22 102 CYS A C 1
ATOM 775 O O . CYS A 1 102 ? 11.610 -4.899 -22.710 1.00 40.22 102 CYS A O 1
ATOM 777 N N . ASP A 1 103 ? 12.984 -6.281 -21.577 1.00 43.75 103 ASP A N 1
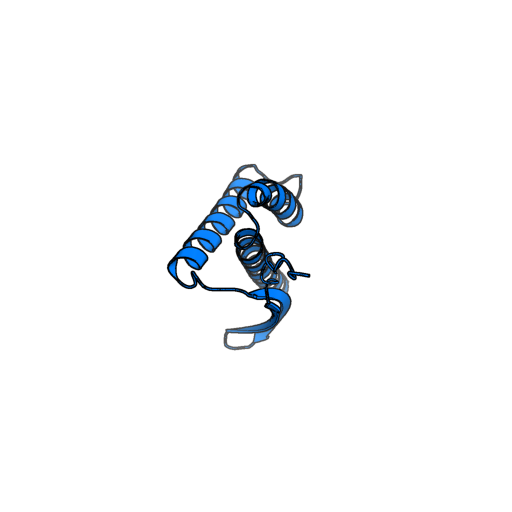ATOM 778 C CA . ASP A 1 103 ? 14.213 -5.819 -22.194 1.00 43.75 103 ASP A CA 1
ATOM 779 C C . ASP A 1 103 ? 14.067 -6.105 -23.681 1.00 43.75 103 ASP A C 1
ATOM 781 O O . ASP A 1 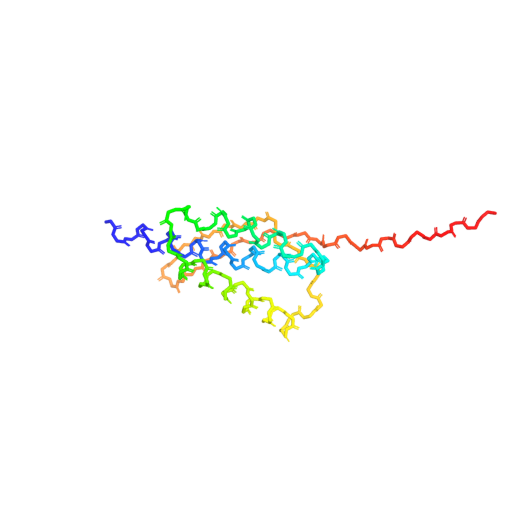103 ? 13.762 -7.231 -24.084 1.00 43.75 103 ASP A O 1
ATOM 785 N N . GLY A 1 104 ? 14.189 -5.047 -24.480 1.00 44.06 104 GLY A N 1
ATOM 786 C CA . GLY A 1 104 ? 14.120 -5.110 -25.926 1.00 44.06 104 GLY A CA 1
ATOM 787 C C . GLY A 1 104 ? 15.172 -6.084 -26.434 1.00 44.06 104 GLY A C 1
ATOM 788 O O . GLY A 1 104 ? 16.313 -5.705 -26.692 1.00 44.06 104 GLY A O 1
ATOM 789 N N . GLY A 1 105 ? 14.773 -7.347 -26.575 1.00 40.56 105 GLY A N 1
ATOM 790 C CA . GLY A 1 105 ? 15.499 -8.352 -27.316 1.00 40.56 105 GLY A CA 1
ATOM 791 C C . GLY A 1 105 ? 15.625 -7.829 -28.731 1.00 40.56 105 GLY A C 1
ATOM 792 O O . GLY A 1 105 ? 14.664 -7.826 -29.496 1.00 40.56 105 GLY A O 1
ATOM 793 N N . THR A 1 106 ? 16.811 -7.324 -29.047 1.00 46.41 106 THR A N 1
AT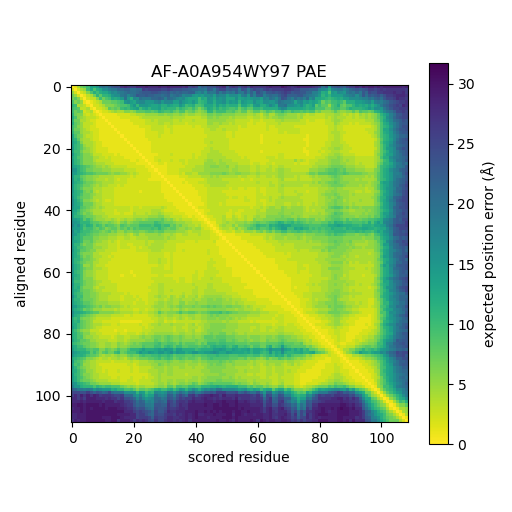OM 794 C CA . THR A 1 106 ? 17.224 -6.975 -30.395 1.00 46.41 106 THR A CA 1
ATOM 795 C C . THR A 1 106 ? 17.092 -8.238 -31.235 1.00 46.41 106 THR A C 1
ATOM 797 O O . THR A 1 106 ? 17.936 -9.134 -31.194 1.00 46.41 106 THR A O 1
ATOM 800 N N . ALA A 1 107 ? 15.986 -8.329 -31.972 1.00 45.91 107 ALA A N 1
ATOM 801 C CA . ALA A 1 107 ? 15.839 -9.284 -33.047 1.00 45.91 107 ALA A CA 1
ATOM 802 C C . ALA A 1 107 ? 16.924 -8.955 -34.076 1.00 45.91 107 ALA A C 1
ATOM 804 O O . ALA A 1 107 ? 16.870 -7.937 -34.764 1.00 45.91 107 ALA A O 1
ATOM 805 N N . ARG A 1 108 ? 17.957 -9.798 -34.106 1.00 42.97 108 ARG A N 1
ATOM 806 C CA . ARG A 1 108 ? 18.929 -9.845 -35.193 1.00 42.97 108 ARG A CA 1
ATOM 807 C C . ARG A 1 108 ? 18.176 -10.192 -36.479 1.00 42.97 108 ARG A C 1
ATOM 809 O O . ARG A 1 108 ? 17.555 -11.253 -36.539 1.00 42.97 108 ARG A O 1
ATOM 816 N N . HIS A 1 109 ? 18.284 -9.325 -37.478 1.00 48.25 109 HIS A N 1
ATOM 817 C CA . HIS A 1 109 ? 18.150 -9.668 -38.889 1.00 48.25 109 HIS A CA 1
ATOM 818 C C . HIS A 1 109 ? 19.435 -9.269 -39.602 1.00 48.25 109 HIS A C 1
ATOM 820 O O . HIS A 1 109 ? 19.965 -8.184 -39.270 1.00 48.25 109 HIS A O 1
#

Solvent-accessible surface area (backbone atoms only — not comparable to full-atom values): 6660 Å² total; per-residue (Å²): 119,74,75,55,59,57,52,54,51,51,52,51,54,51,50,52,49,52,49,23,47,44,44,62,74,47,62,73,90,51,32,63,62,52,48,56,53,50,47,63,73,75,44,64,91,88,57,54,73,64,59,55,49,52,53,52,52,52,31,51,53,39,35,53,47,38,56,72,76,44,68,83,70,57,60,39,75,79,46,74,47,82,44,84,50,101,90,50,74,48,75,49,76,44,68,43,71,58,79,72,81,76,72,82,75,78,77,85,127

Secondary structure (DSSP, 8-state):
-HHHHHHHHHHHHHHHHHHHHHHTTS-HHHHHHHHHHHHHHHS-TTS-HHHHHHHHHHHHHHHHHHHHH-TT--EEEEEEEEEEETTEEEEEEEEEEPPP---------

Foldseek 3Di:
DVVVVVVVVVVLLVVLLLQLLQLLPDDPVCSVVSLVVSLPVNPPPPDDPVSSVVSVVSSVVSSVCCCVPPVPDQKHFPDWDWDADPVGIDIDTDIDGNDDPPPPPPPDD